Protein AF-A0A485DA14-F1 (afdb_monomer_lite)

Structure (mmCIF, N/CA/C/O backbone):
data_AF-A0A485DA14-F1
#
_entry.id   AF-A0A485DA14-F1
#
loop_
_atom_site.group_PDB
_atom_site.id
_atom_site.type_symbol
_atom_site.label_atom_id
_atom_site.label_alt_id
_atom_site.label_comp_id
_atom_site.label_asym_id
_atom_site.label_entity_id
_atom_site.label_seq_id
_atom_site.pdbx_PDB_ins_code
_atom_site.Cartn_x
_atom_site.Cartn_y
_atom_site.Cartn_z
_atom_site.occupancy
_atom_site.B_iso_or_equiv
_atom_site.auth_seq_id
_atom_site.auth_comp_id
_atom_site.auth_asym_id
_atom_site.auth_atom_id
_atom_site.pdbx_PDB_model_num
ATOM 1 N N . MET A 1 1 ? 26.022 20.799 -6.133 1.00 55.59 1 MET A N 1
ATOM 2 C CA . MET A 1 1 ? 26.338 19.450 -5.600 1.00 55.59 1 MET A CA 1
ATOM 3 C C . MET A 1 1 ? 25.135 18.842 -4.881 1.00 55.59 1 MET A C 1
ATOM 5 O O . MET A 1 1 ? 24.818 17.697 -5.160 1.00 55.59 1 MET A O 1
ATOM 9 N N . THR A 1 2 ? 24.414 19.599 -4.048 1.00 60.53 2 THR A N 1
ATOM 10 C CA . THR A 1 2 ? 23.178 19.152 -3.374 1.00 60.53 2 THR A CA 1
ATOM 11 C C . THR A 1 2 ? 22.035 18.815 -4.344 1.00 60.53 2 THR A C 1
ATOM 13 O O . THR A 1 2 ? 21.363 17.805 -4.160 1.00 60.53 2 THR A O 1
ATOM 16 N N . ASP A 1 3 ? 21.873 19.581 -5.430 1.00 66.94 3 ASP A N 1
ATOM 17 C CA . ASP A 1 3 ? 20.782 19.367 -6.399 1.00 66.94 3 ASP A CA 1
ATOM 18 C C . ASP A 1 3 ? 20.895 18.045 -7.170 1.00 66.94 3 ASP A C 1
ATOM 20 O O . ASP A 1 3 ? 19.888 17.392 -7.431 1.00 66.94 3 ASP A O 1
ATOM 24 N N . SER A 1 4 ? 22.116 17.595 -7.485 1.00 73.00 4 SER A N 1
ATOM 25 C CA . SER A 1 4 ? 22.323 16.290 -8.128 1.00 73.00 4 SER A CA 1
ATOM 26 C C . SER A 1 4 ? 22.007 15.125 -7.191 1.00 73.00 4 SER A C 1
ATOM 28 O O . SER A 1 4 ? 21.497 14.112 -7.654 1.00 73.00 4 SER A O 1
ATOM 30 N N . LEU A 1 5 ? 22.268 15.265 -5.886 1.00 75.12 5 LEU A N 1
ATOM 31 C CA . LEU A 1 5 ? 21.963 14.226 -4.899 1.00 75.12 5 LEU A CA 1
ATOM 32 C C . LEU A 1 5 ? 20.452 14.112 -4.651 1.00 75.12 5 LEU A C 1
ATOM 34 O O . LEU A 1 5 ? 19.920 13.009 -4.567 1.00 75.12 5 LEU A O 1
ATOM 38 N N . LEU A 1 6 ? 19.749 15.247 -4.590 1.00 77.19 6 LEU A N 1
ATOM 39 C CA . LEU A 1 6 ? 18.289 15.276 -4.481 1.00 77.19 6 LEU A CA 1
ATOM 40 C C . LEU A 1 6 ? 17.612 14.723 -5.740 1.00 77.19 6 LEU A C 1
ATOM 42 O O . LEU A 1 6 ? 16.676 13.933 -5.635 1.00 77.19 6 LEU A O 1
ATOM 46 N N . ALA A 1 7 ? 18.101 15.090 -6.928 1.00 75.75 7 ALA A N 1
ATOM 47 C CA . ALA A 1 7 ? 17.589 14.560 -8.188 1.00 75.75 7 ALA A CA 1
ATOM 48 C C . ALA A 1 7 ? 17.796 13.042 -8.302 1.00 75.75 7 ALA A C 1
ATOM 50 O O . ALA A 1 7 ? 16.905 12.338 -8.772 1.00 75.75 7 ALA A O 1
ATOM 51 N N . GLU A 1 8 ? 18.937 12.531 -7.840 1.00 80.75 8 GLU A N 1
ATOM 52 C CA . GLU A 1 8 ? 19.210 11.095 -7.826 1.00 80.75 8 GLU A CA 1
ATOM 53 C C . GLU A 1 8 ? 18.331 10.347 -6.822 1.00 80.75 8 GLU A C 1
ATOM 55 O O . GLU A 1 8 ? 17.734 9.331 -7.167 1.00 80.75 8 GLU A O 1
ATOM 60 N N . SER A 1 9 ? 18.167 10.898 -5.617 1.00 70.81 9 SER A N 1
ATOM 61 C CA . SER A 1 9 ? 17.243 10.367 -4.612 1.00 70.81 9 SER A CA 1
ATOM 62 C C . SER A 1 9 ? 15.809 10.285 -5.151 1.00 70.81 9 SER A C 1
ATOM 64 O O . SER A 1 9 ? 15.168 9.239 -5.071 1.00 70.81 9 SER A O 1
ATOM 66 N N . ASN A 1 10 ? 15.327 11.349 -5.803 1.00 73.25 10 ASN A N 1
ATOM 67 C CA . ASN A 1 10 ? 14.003 11.362 -6.426 1.00 73.25 10 ASN A CA 1
ATOM 68 C C . ASN A 1 10 ? 13.884 10.352 -7.573 1.00 73.25 10 ASN A C 1
ATOM 70 O O . ASN A 1 10 ? 12.856 9.690 -7.694 1.00 73.25 10 ASN A O 1
ATOM 74 N N . ARG A 1 11 ? 14.920 10.198 -8.410 1.00 79.44 11 ARG A N 1
ATOM 75 C CA . ARG A 1 11 ? 14.927 9.171 -9.464 1.00 79.44 11 ARG A CA 1
ATOM 76 C C . ARG A 1 11 ? 14.832 7.770 -8.880 1.00 79.44 11 ARG A C 1
ATOM 78 O O . ARG A 1 11 ? 14.028 6.982 -9.366 1.00 79.44 11 ARG A O 1
ATOM 85 N N . HIS A 1 12 ? 15.591 7.488 -7.828 1.00 81.75 12 HIS A N 1
ATOM 86 C CA . HIS A 1 12 ? 15.583 6.184 -7.181 1.00 81.75 12 HIS A CA 1
ATOM 87 C C . HIS A 1 12 ? 14.225 5.869 -6.529 1.00 81.75 12 HIS A C 1
ATOM 89 O O . HIS A 1 12 ? 13.697 4.773 -6.705 1.00 81.75 12 HIS A O 1
ATOM 95 N N . LEU A 1 13 ? 13.599 6.850 -5.867 1.00 77.62 13 LEU A N 1
ATOM 96 C CA . LEU A 1 13 ? 12.233 6.716 -5.342 1.00 77.62 13 LEU A CA 1
ATOM 97 C C . LEU A 1 13 ? 11.212 6.462 -6.458 1.00 77.62 13 LEU A C 1
ATOM 99 O O . LEU A 1 13 ? 10.379 5.567 -6.341 1.00 77.6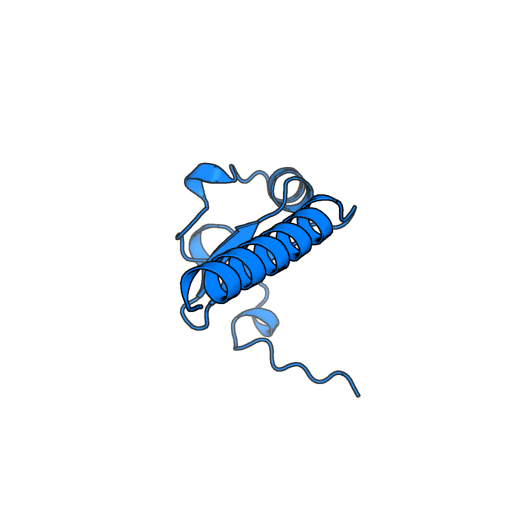2 13 LEU A O 1
ATOM 103 N N . ASN A 1 14 ? 11.308 7.197 -7.567 1.00 80.38 14 ASN A N 1
ATOM 104 C CA . ASN A 1 14 ? 10.423 7.010 -8.715 1.00 80.38 14 ASN A CA 1
ATOM 105 C C . ASN A 1 14 ? 10.605 5.634 -9.373 1.00 80.38 14 ASN A C 1
ATOM 107 O O . ASN A 1 14 ? 9.623 5.031 -9.799 1.00 80.38 14 ASN A O 1
ATOM 111 N N . GLN A 1 15 ? 11.834 5.112 -9.430 1.00 81.94 15 GLN A N 1
ATOM 112 C CA . GLN A 1 15 ? 12.094 3.747 -9.896 1.00 81.94 15 GLN A CA 1
ATOM 113 C C . GLN A 1 15 ? 11.427 2.715 -8.984 1.00 81.94 15 GLN A C 1
ATOM 115 O O . GLN A 1 15 ? 10.787 1.790 -9.478 1.00 81.94 15 GLN A O 1
ATOM 120 N N . MET A 1 16 ? 11.529 2.893 -7.666 1.00 81.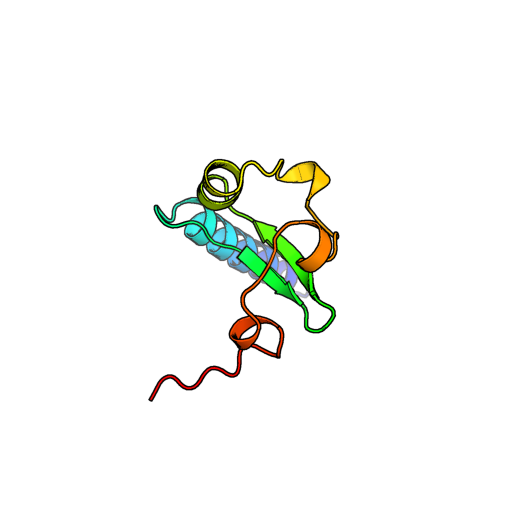81 16 MET A N 1
ATOM 121 C CA . MET A 1 16 ? 10.891 2.003 -6.698 1.00 81.81 16 MET A CA 1
ATOM 122 C C . MET A 1 16 ? 9.364 2.015 -6.840 1.00 81.81 16 MET A C 1
ATOM 124 O O . MET A 1 16 ? 8.757 0.950 -6.919 1.00 81.81 16 MET A O 1
ATOM 128 N N . TYR A 1 17 ? 8.745 3.196 -6.949 1.00 77.50 17 TYR A N 1
ATOM 129 C CA . TYR A 1 17 ? 7.305 3.300 -7.202 1.00 77.50 17 TYR A CA 1
ATOM 130 C C . TYR A 1 17 ? 6.896 2.634 -8.516 1.00 77.50 17 TYR A C 1
ATOM 132 O O . TYR A 1 17 ? 5.910 1.905 -8.538 1.00 77.50 17 TYR A O 1
ATOM 140 N N . GLY A 1 18 ? 7.680 2.807 -9.584 1.00 79.44 18 GLY A N 1
ATOM 141 C CA . GLY A 1 18 ? 7.423 2.152 -10.868 1.00 79.44 18 GLY A CA 1
ATOM 142 C C . GLY A 1 18 ? 7.428 0.624 -10.779 1.00 79.44 18 GLY A C 1
ATOM 143 O O . GLY A 1 18 ? 6.586 -0.026 -11.392 1.00 79.44 18 GLY A O 1
ATOM 144 N N . LEU A 1 19 ? 8.328 0.046 -9.975 1.00 82.31 19 LEU A N 1
ATOM 145 C CA . LEU A 1 19 ? 8.360 -1.399 -9.737 1.00 82.31 19 LEU A CA 1
ATOM 146 C C . LEU A 1 19 ? 7.121 -1.879 -8.974 1.00 82.31 19 LEU A C 1
ATOM 148 O O . LEU A 1 19 ? 6.507 -2.863 -9.381 1.00 82.31 19 LEU A O 1
ATOM 152 N N . LEU A 1 20 ? 6.732 -1.183 -7.904 1.00 84.00 20 LEU A N 1
ATOM 153 C CA . LEU A 1 20 ? 5.572 -1.558 -7.086 1.00 84.00 20 LEU A CA 1
ATOM 154 C C . LEU A 1 20 ? 4.239 -1.399 -7.839 1.00 84.00 20 LEU A C 1
ATOM 156 O O . LEU A 1 20 ? 3.318 -2.186 -7.628 1.00 84.00 20 LEU A O 1
ATOM 160 N N . GLU A 1 21 ? 4.140 -0.420 -8.742 1.00 82.94 21 GLU A N 1
ATOM 161 C CA . GLU A 1 21 ? 2.989 -0.263 -9.644 1.00 82.94 21 GLU A CA 1
ATOM 162 C C . GLU A 1 21 ? 2.899 -1.383 -10.684 1.00 82.94 21 GLU A C 1
ATOM 164 O O . GLU A 1 21 ? 1.806 -1.763 -11.091 1.00 82.94 21 GLU A O 1
ATOM 169 N N . SER A 1 22 ? 4.040 -1.933 -11.104 1.00 82.12 22 SER A N 1
ATOM 170 C CA . SER A 1 22 ? 4.090 -3.019 -12.090 1.00 82.12 22 SER A CA 1
ATOM 171 C C . SER A 1 22 ? 3.873 -4.419 -11.507 1.00 82.12 22 SER A C 1
ATOM 173 O O . SER A 1 22 ? 3.849 -5.385 -12.265 1.00 82.12 22 SER A O 1
ATOM 175 N N . MET A 1 23 ? 3.761 -4.554 -10.181 1.00 84.94 23 MET A N 1
ATOM 176 C CA . MET A 1 23 ? 3.516 -5.851 -9.548 1.00 84.94 23 MET A CA 1
ATOM 177 C C . MET A 1 23 ? 2.105 -6.347 -9.859 1.00 84.94 23 MET A C 1
ATOM 179 O O . MET A 1 23 ? 1.145 -5.591 -9.738 1.00 84.94 23 MET A O 1
ATOM 183 N N . ASP A 1 24 ? 1.986 -7.633 -10.195 1.00 84.75 24 ASP A N 1
ATOM 184 C CA . ASP A 1 24 ? 0.691 -8.281 -10.439 1.00 84.75 24 ASP A CA 1
ATOM 185 C C . ASP A 1 24 ? -0.153 -8.392 -9.156 1.00 84.75 24 ASP A C 1
ATOM 187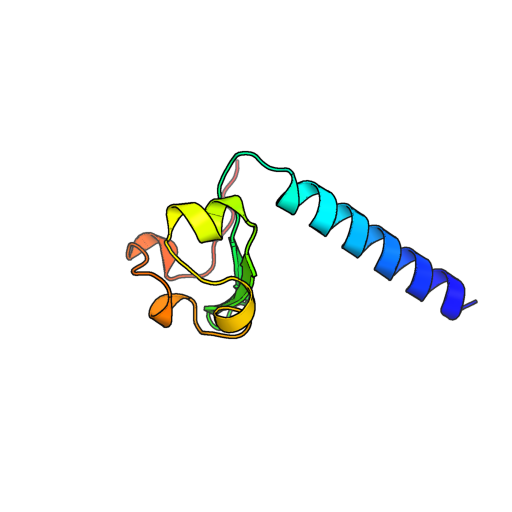 O O . ASP A 1 24 ? -1.386 -8.325 -9.209 1.00 84.75 24 ASP A O 1
ATOM 191 N N . ASP A 1 25 ? 0.520 -8.517 -8.005 1.00 89.00 25 ASP A N 1
ATOM 192 C CA . ASP A 1 25 ? -0.089 -8.544 -6.677 1.00 89.00 25 ASP A CA 1
ATOM 193 C C . ASP A 1 25 ? -0.486 -7.143 -6.189 1.00 89.00 25 ASP A C 1
ATOM 195 O O . ASP A 1 25 ? 0.140 -6.121 -6.493 1.00 89.00 25 ASP A O 1
ATOM 199 N N . GLY A 1 26 ? -1.524 -7.100 -5.350 1.00 90.69 26 GLY A N 1
ATOM 200 C CA . GLY A 1 26 ? -1.918 -5.881 -4.656 1.00 90.69 26 GLY A CA 1
ATOM 201 C C . GLY A 1 26 ? -0.897 -5.480 -3.590 1.00 90.69 26 GLY A C 1
ATOM 202 O O . GLY A 1 26 ? -0.696 -6.205 -2.616 1.00 90.69 26 GLY A O 1
ATOM 203 N N . VAL A 1 27 ? -0.306 -4.294 -3.734 1.00 91.31 27 VAL A N 1
ATOM 204 C CA . VAL A 1 27 ? 0.679 -3.743 -2.799 1.00 91.31 27 VAL A CA 1
ATOM 205 C C . VAL A 1 27 ? 0.111 -2.524 -2.080 1.00 91.31 27 VAL A C 1
ATOM 207 O O . VAL A 1 27 ? -0.378 -1.580 -2.703 1.00 91.31 27 VAL A O 1
ATOM 210 N N . MET A 1 28 ? 0.244 -2.524 -0.753 1.00 91.44 28 MET A N 1
ATOM 211 C CA . MET A 1 28 ? -0.044 -1.380 0.109 1.00 91.44 28 MET A CA 1
ATOM 212 C C . MET A 1 28 ? 1.102 -1.152 1.089 1.00 91.44 28 MET A C 1
ATOM 214 O O . MET A 1 28 ? 1.661 -2.110 1.623 1.00 91.44 28 MET A O 1
ATOM 218 N N . ALA A 1 29 ? 1.402 0.112 1.376 1.00 88.94 29 ALA A N 1
ATOM 219 C CA . ALA A 1 29 ? 2.315 0.493 2.446 1.00 88.94 29 ALA A CA 1
ATOM 220 C C . ALA A 1 29 ? 1.728 1.645 3.263 1.00 88.94 29 ALA A C 1
ATOM 222 O O . ALA A 1 29 ? 1.177 2.602 2.715 1.00 88.94 29 ALA A O 1
ATOM 223 N N . TRP A 1 30 ? 1.873 1.560 4.580 1.00 91.75 30 TRP A N 1
ATOM 224 C CA . TRP A 1 30 ? 1.453 2.587 5.527 1.00 91.75 30 TRP A CA 1
ATOM 225 C C . TRP A 1 30 ? 2.538 2.815 6.583 1.00 91.75 30 TRP A C 1
ATOM 227 O O . TRP A 1 30 ? 3.385 1.950 6.810 1.00 91.75 30 TRP A O 1
ATOM 237 N N . ASN A 1 31 ? 2.535 3.990 7.213 1.00 88.75 31 ASN A N 1
ATOM 238 C CA . ASN A 1 31 ? 3.493 4.323 8.270 1.00 88.75 31 ASN A CA 1
ATOM 239 C C . ASN A 1 31 ? 3.120 3.704 9.626 1.00 88.75 31 ASN A C 1
ATOM 241 O O . ASN A 1 31 ? 2.073 3.088 9.786 1.00 88.75 31 ASN A O 1
ATOM 245 N N . GLU A 1 32 ? 3.949 3.919 10.645 1.00 86.88 32 GLU A N 1
ATOM 246 C CA . GLU A 1 32 ? 3.715 3.390 11.998 1.00 86.88 32 GLU A CA 1
ATOM 247 C C . GLU A 1 32 ? 2.400 3.873 12.636 1.00 86.88 32 GLU A C 1
ATOM 249 O O . GLU A 1 32 ? 1.848 3.196 13.500 1.00 86.88 32 GLU A O 1
ATOM 254 N N . GLN A 1 33 ? 1.867 5.018 12.200 1.00 88.12 33 GLN A N 1
ATOM 255 C CA . GLN A 1 33 ? 0.579 5.553 12.652 1.00 88.12 33 GLN A CA 1
ATOM 256 C C . GLN A 1 33 ? -0.614 4.942 11.894 1.00 88.12 33 GLN A C 1
ATOM 258 O O . GLN A 1 33 ? -1.765 5.289 12.165 1.00 88.12 33 GLN A O 1
ATOM 263 N N . GLY A 1 34 ? -0.365 4.034 10.948 1.00 90.19 34 GLY A N 1
ATOM 264 C CA . GLY A 1 34 ? -1.396 3.417 10.119 1.00 90.19 34 GLY A CA 1
ATOM 265 C C . GLY A 1 34 ? -1.794 4.248 8.903 1.00 90.19 34 GLY A C 1
ATOM 266 O O . GLY A 1 34 ? -2.762 3.895 8.245 1.00 90.19 34 GLY A O 1
ATOM 267 N N . VAL A 1 35 ? -1.108 5.351 8.599 1.00 93.50 35 VAL A N 1
ATOM 268 C CA . VAL A 1 35 ? -1.459 6.237 7.481 1.00 93.50 35 VAL A CA 1
ATOM 269 C C . VAL A 1 35 ? -0.929 5.667 6.171 1.00 93.50 35 VAL A C 1
ATOM 271 O O . VAL A 1 35 ? 0.278 5.445 6.043 1.00 93.50 35 VAL A O 1
ATOM 274 N N . LEU A 1 36 ? -1.821 5.457 5.202 1.00 93.00 36 LEU A N 1
ATOM 275 C CA . LEU A 1 36 ? -1.486 4.957 3.871 1.00 93.00 36 LEU A CA 1
ATOM 276 C C . LEU A 1 36 ? -0.527 5.921 3.153 1.00 93.00 36 LEU A C 1
ATOM 278 O O . LEU A 1 36 ? -0.798 7.119 3.062 1.00 93.00 36 LEU A O 1
ATOM 282 N N . GLN A 1 37 ? 0.584 5.379 2.651 1.00 90.94 37 GLN A N 1
ATOM 283 C CA . GLN A 1 37 ? 1.584 6.097 1.853 1.00 90.94 37 GLN A CA 1
ATOM 284 C C . GLN A 1 37 ? 1.636 5.602 0.406 1.00 90.94 37 GLN A C 1
ATOM 286 O O . GLN A 1 37 ? 1.961 6.364 -0.504 1.00 90.94 37 GLN A O 1
ATOM 291 N N . PHE A 1 38 ? 1.330 4.325 0.179 1.00 91.44 38 PHE A N 1
ATOM 292 C CA . PHE A 1 38 ? 1.363 3.725 -1.146 1.00 91.44 38 PHE A CA 1
ATOM 293 C C . PHE A 1 38 ? 0.246 2.701 -1.315 1.00 91.44 38 PHE A C 1
ATOM 295 O O . PHE A 1 38 ? -0.031 1.915 -0.408 1.00 91.44 38 PHE A O 1
ATOM 302 N N . LEU A 1 39 ? -0.355 2.711 -2.499 1.00 92.62 39 LEU A N 1
ATOM 303 C CA . LEU A 1 39 ? -1.397 1.798 -2.939 1.00 92.62 39 LEU A CA 1
ATOM 304 C C . LEU A 1 39 ? -1.279 1.678 -4.457 1.00 92.62 39 LEU A C 1
ATOM 306 O O . LEU A 1 39 ? -1.489 2.675 -5.146 1.00 92.62 39 LEU A O 1
ATOM 310 N N . ASN A 1 40 ? -0.938 0.490 -4.958 1.00 92.94 40 ASN A N 1
ATOM 311 C CA . ASN A 1 40 ? -0.879 0.261 -6.401 1.00 92.94 40 ASN A CA 1
ATOM 312 C C . ASN A 1 40 ? -2.273 0.008 -7.000 1.00 92.94 40 ASN A C 1
ATOM 314 O O . ASN A 1 40 ? -3.246 -0.278 -6.289 1.00 92.94 40 ASN A O 1
ATOM 318 N N . VAL A 1 41 ? -2.363 0.072 -8.331 1.00 92.50 41 VAL A N 1
ATOM 319 C CA . VAL A 1 41 ? -3.622 -0.143 -9.069 1.00 92.50 41 VAL A CA 1
ATOM 320 C C . VAL A 1 41 ? -4.258 -1.515 -8.804 1.00 92.50 41 VAL A C 1
ATOM 322 O O . VAL A 1 41 ? -5.486 -1.630 -8.723 1.00 92.50 41 VAL A O 1
ATOM 325 N N . GLN A 1 42 ? -3.439 -2.549 -8.602 1.00 94.38 42 GLN A N 1
ATOM 326 C CA . GLN A 1 42 ? -3.914 -3.908 -8.347 1.00 94.38 42 GLN A CA 1
ATOM 327 C C . GLN A 1 42 ? -4.609 -4.012 -6.986 1.00 94.38 42 GLN A C 1
ATOM 329 O O . GLN A 1 42 ? -5.724 -4.526 -6.903 1.00 94.38 42 GLN A O 1
ATOM 334 N N . ALA A 1 43 ? -4.017 -3.459 -5.924 1.00 93.94 43 ALA A N 1
ATOM 335 C CA . ALA A 1 43 ? -4.637 -3.414 -4.601 1.00 93.94 43 ALA A CA 1
ATOM 336 C C . ALA A 1 43 ? -5.888 -2.532 -4.590 1.00 93.94 43 ALA A C 1
ATOM 338 O O . ALA A 1 43 ? -6.894 -2.922 -3.999 1.00 93.94 43 ALA A O 1
ATOM 339 N N . ALA A 1 44 ? -5.856 -1.384 -5.274 1.00 94.75 44 ALA A N 1
ATOM 340 C CA . ALA A 1 44 ? -7.022 -0.515 -5.410 1.00 94.75 44 ALA A CA 1
ATOM 341 C C . ALA A 1 44 ? -8.201 -1.271 -6.048 1.00 94.75 44 ALA A C 1
ATOM 343 O O . ALA A 1 44 ? -9.320 -1.242 -5.538 1.00 94.75 44 ALA A O 1
ATOM 344 N N . THR A 1 45 ? -7.925 -2.038 -7.104 1.00 94.38 45 THR A N 1
ATOM 345 C CA . THR A 1 45 ? -8.921 -2.864 -7.796 1.00 94.38 45 THR A CA 1
ATOM 346 C C . THR A 1 45 ? -9.448 -3.993 -6.908 1.00 94.38 45 THR A C 1
ATOM 348 O O . THR A 1 45 ? -10.663 -4.146 -6.776 1.00 94.38 45 THR A O 1
ATOM 351 N N . LEU A 1 46 ? -8.555 -4.761 -6.272 1.00 93.12 46 LEU A N 1
ATOM 352 C CA . LEU A 1 46 ? -8.904 -5.907 -5.421 1.00 93.12 46 LEU A CA 1
ATOM 353 C C . LEU A 1 46 ? -9.719 -5.509 -4.185 1.00 93.12 46 LEU A C 1
ATOM 355 O O . LEU A 1 46 ? -10.573 -6.271 -3.738 1.00 93.12 46 LEU A O 1
ATOM 359 N N . LEU A 1 47 ? -9.441 -4.332 -3.625 1.00 92.88 47 LEU A N 1
ATOM 360 C CA . LEU A 1 47 ? -10.065 -3.834 -2.398 1.00 92.88 47 LEU A CA 1
ATOM 361 C C . LEU A 1 47 ? -11.202 -2.841 -2.668 1.00 92.88 47 LEU A C 1
ATOM 363 O O . LEU A 1 47 ? -11.792 -2.326 -1.721 1.00 92.88 47 LEU A O 1
ATOM 367 N N . HIS A 1 48 ? -11.512 -2.575 -3.942 1.00 95.06 48 HIS A N 1
ATOM 368 C CA . HIS A 1 48 ? -12.495 -1.576 -4.372 1.00 95.06 48 HIS A CA 1
ATOM 369 C C . HIS A 1 48 ? -12.252 -0.185 -3.763 1.00 95.06 48 HIS A C 1
ATOM 371 O O . HIS A 1 48 ? -13.186 0.525 -3.386 1.00 95.06 48 HIS A O 1
ATOM 377 N N . LEU A 1 49 ? -10.980 0.199 -3.669 1.00 95.38 49 LEU A N 1
ATOM 378 C CA . LEU A 1 49 ? -10.540 1.499 -3.183 1.00 95.38 49 LEU A CA 1
ATOM 379 C C . LEU A 1 49 ? -10.242 2.427 -4.358 1.00 95.38 49 LEU A C 1
ATOM 381 O O . LEU A 1 49 ? -9.713 2.011 -5.385 1.00 95.38 49 LEU A O 1
ATOM 385 N N . ASP A 1 50 ? -10.518 3.713 -4.177 1.00 94.88 50 ASP A N 1
ATOM 386 C CA . ASP A 1 50 ? -10.013 4.743 -5.078 1.00 94.88 50 ASP A CA 1
ATOM 387 C C . ASP A 1 50 ? -8.645 5.227 -4.580 1.00 94.88 50 ASP A C 1
ATOM 389 O O . ASP A 1 50 ? -8.506 5.654 -3.430 1.00 94.88 50 ASP A O 1
ATOM 393 N N . ALA A 1 51 ? -7.624 5.146 -5.436 1.00 88.38 51 ALA A N 1
ATOM 394 C CA . ALA A 1 51 ? -6.245 5.397 -5.028 1.00 88.38 51 ALA A CA 1
ATOM 395 C C . ALA A 1 51 ? -6.031 6.830 -4.525 1.00 88.38 51 ALA A C 1
ATOM 397 O O . ALA A 1 51 ? -5.350 7.035 -3.524 1.00 88.38 51 ALA A O 1
ATOM 398 N N . GLN A 1 52 ? -6.653 7.821 -5.165 1.00 90.12 52 GLN A N 1
ATOM 399 C CA . GLN A 1 52 ? -6.456 9.231 -4.822 1.00 90.12 52 GLN A CA 1
ATOM 400 C C . GLN A 1 52 ? -7.115 9.594 -3.491 1.00 90.12 52 GLN A C 1
ATOM 402 O O . GLN A 1 52 ? -6.505 10.238 -2.642 1.00 90.12 52 GLN A O 1
ATOM 407 N N . THR A 1 53 ? -8.349 9.150 -3.274 1.00 94.31 53 THR A N 1
ATOM 408 C CA . THR A 1 53 ? -9.101 9.431 -2.046 1.00 94.31 53 THR A CA 1
ATOM 409 C C . THR A 1 53 ? -8.693 8.549 -0.871 1.00 94.31 53 THR A C 1
ATOM 411 O O . THR A 1 53 ? -9.073 8.849 0.264 1.00 94.31 53 THR A O 1
ATOM 414 N N . SER A 1 54 ? -7.958 7.462 -1.114 1.00 94.94 54 SER A N 1
ATOM 415 C CA . SER A 1 54 ? -7.424 6.591 -0.061 1.00 94.94 54 SER A CA 1
ATOM 416 C C . SER A 1 54 ? -6.110 7.108 0.517 1.00 94.94 54 SER A C 1
ATOM 418 O O . SER A 1 54 ? -5.804 6.827 1.676 1.00 94.94 54 SER A O 1
ATOM 420 N N . GLN A 1 55 ? -5.339 7.877 -0.257 1.00 93.25 55 GLN A N 1
ATOM 421 C CA . GLN A 1 55 ? -4.041 8.376 0.186 1.00 93.25 55 GLN A CA 1
ATOM 422 C C . GLN A 1 55 ? -4.148 9.247 1.439 1.00 93.25 55 GLN A C 1
ATOM 424 O O . GLN A 1 55 ? -5.028 10.098 1.563 1.00 93.25 55 GLN A O 1
ATOM 429 N N . GLY A 1 56 ? -3.242 9.016 2.392 1.00 92.81 56 GLY A N 1
ATOM 430 C CA . GLY A 1 56 ? -3.216 9.739 3.663 1.00 92.81 56 GLY A CA 1
ATOM 431 C C . GLY A 1 56 ? -4.311 9.354 4.666 1.00 92.81 56 GLY A C 1
ATOM 432 O O . GLY A 1 56 ? -4.324 9.903 5.768 1.00 92.81 56 GLY A O 1
ATOM 433 N N . LYS A 1 57 ? -5.209 8.411 4.345 1.00 96.12 57 LYS A N 1
ATOM 434 C CA . LYS A 1 57 ? -6.176 7.874 5.316 1.00 96.12 57 LYS A CA 1
ATOM 435 C C . LYS A 1 57 ? -5.551 6.806 6.202 1.00 96.12 57 LYS A C 1
ATOM 437 O O . LYS A 1 57 ? -4.561 6.169 5.836 1.00 96.12 57 LYS A O 1
ATOM 442 N N . ASN A 1 58 ? -6.152 6.588 7.370 1.00 94.44 58 ASN A N 1
ATOM 443 C CA . ASN A 1 58 ? -5.769 5.464 8.209 1.00 94.44 58 ASN A CA 1
ATOM 444 C C . ASN A 1 58 ? -6.199 4.143 7.553 1.00 94.44 58 ASN A C 1
ATOM 446 O O . ASN A 1 58 ? -7.331 4.008 7.094 1.00 94.44 58 ASN A O 1
ATOM 450 N N . ILE A 1 59 ? -5.323 3.140 7.556 1.00 93.00 59 ILE A N 1
ATOM 451 C CA . ILE A 1 59 ? -5.576 1.834 6.941 1.00 93.00 59 ILE A CA 1
ATOM 452 C C . ILE A 1 59 ? -6.806 1.140 7.540 1.00 93.00 59 ILE A C 1
ATOM 454 O O . ILE A 1 59 ? -7.523 0.445 6.827 1.00 93.00 59 ILE A O 1
ATOM 458 N N . AS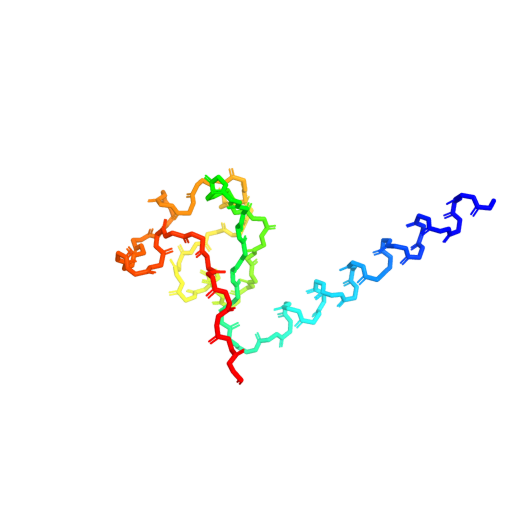N A 1 60 ? -7.109 1.394 8.818 1.00 91.81 60 ASN A N 1
ATOM 459 C CA . ASN A 1 60 ? -8.285 0.837 9.487 1.00 91.81 60 ASN A CA 1
ATOM 460 C C . ASN A 1 60 ? -9.613 1.461 9.016 1.00 91.81 60 ASN A C 1
ATOM 462 O O . ASN A 1 60 ? -10.668 0.890 9.278 1.00 91.81 60 ASN A O 1
ATOM 466 N N . GLU A 1 61 ? -9.578 2.614 8.341 1.00 93.00 61 GLU A N 1
ATOM 467 C CA . GLU A 1 61 ? -10.752 3.227 7.699 1.00 93.00 61 GLU A CA 1
ATOM 468 C C . GLU A 1 61 ? -10.991 2.672 6.289 1.00 93.00 61 GLU A C 1
ATOM 470 O O . GLU A 1 61 ? -12.105 2.744 5.775 1.00 93.00 61 GLU A O 1
ATOM 475 N N . LEU A 1 62 ? -9.941 2.137 5.658 1.00 93.50 62 LEU A N 1
ATOM 476 C CA . LEU A 1 62 ? -9.972 1.638 4.285 1.00 93.50 62 LEU A CA 1
ATOM 477 C C . LEU A 1 62 ? -10.313 0.152 4.230 1.00 93.50 62 LEU A C 1
ATOM 479 O O . LEU A 1 62 ? -11.086 -0.283 3.381 1.00 93.50 62 LEU A O 1
ATOM 483 N N . VAL A 1 63 ? -9.725 -0.637 5.131 1.00 90.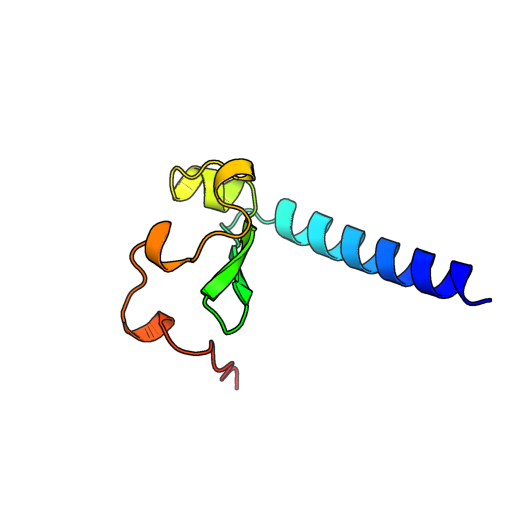81 63 VAL A N 1
ATOM 484 C CA . VAL A 1 63 ? -9.865 -2.091 5.143 1.00 90.81 63 VAL A CA 1
ATOM 485 C C . VAL A 1 63 ? -9.922 -2.634 6.563 1.00 90.81 63 VAL A C 1
ATOM 487 O O . VAL A 1 63 ? -9.300 -2.124 7.494 1.00 90.81 63 VAL A O 1
ATOM 490 N N . THR A 1 64 ? -10.633 -3.748 6.733 1.00 88.88 64 THR A N 1
ATOM 491 C CA . THR A 1 64 ? -10.596 -4.493 7.993 1.00 88.88 64 THR A CA 1
ATOM 492 C C . THR A 1 64 ? -9.400 -5.435 7.986 1.00 88.88 64 THR A C 1
ATOM 494 O O . THR A 1 64 ? -9.465 -6.537 7.443 1.00 88.88 64 THR A O 1
ATOM 497 N N . LEU A 1 65 ? -8.300 -5.016 8.613 1.00 82.00 65 LEU A N 1
ATOM 498 C CA . LEU A 1 65 ? -7.136 -5.882 8.776 1.00 82.00 65 LEU A CA 1
ATOM 499 C C . LEU A 1 65 ? -7.395 -6.960 9.849 1.00 82.00 65 LEU A C 1
ATOM 501 O O . LEU A 1 65 ? -7.902 -6.642 10.942 1.00 82.00 65 LEU A O 1
ATOM 505 N N . PRO A 1 66 ? -7.009 -8.227 9.592 1.00 82.06 66 PRO A N 1
ATOM 506 C CA . PRO A 1 66 ? -6.920 -9.259 10.619 1.00 82.06 66 PRO A CA 1
ATOM 507 C C . PRO A 1 66 ? -6.082 -8.771 11.805 1.00 82.06 66 PRO A C 1
ATOM 509 O O . PRO A 1 66 ? -5.095 -8.064 11.616 1.00 82.06 66 PRO A O 1
ATOM 512 N N . ALA A 1 67 ? -6.436 -9.171 13.030 1.00 77.00 67 ALA A N 1
ATOM 513 C CA . ALA A 1 67 ? -5.778 -8.692 14.255 1.00 77.00 67 ALA A CA 1
ATOM 514 C C . ALA A 1 67 ? -4.245 -8.872 14.247 1.00 77.00 67 ALA A C 1
ATOM 516 O O . ALA A 1 67 ? -3.523 -8.043 14.793 1.00 77.00 67 ALA A O 1
ATOM 517 N N . LEU A 1 68 ? -3.759 -9.913 13.564 1.00 77.44 68 LEU A N 1
ATOM 518 C CA . LEU A 1 68 ? -2.338 -10.218 13.374 1.00 77.44 68 LEU A CA 1
ATOM 519 C C . LEU A 1 68 ? -1.559 -9.140 12.598 1.00 77.44 68 LEU A C 1
ATOM 521 O O . LEU A 1 68 ? -0.347 -9.051 12.753 1.00 77.44 68 LEU A O 1
ATOM 525 N N . LEU A 1 69 ? -2.240 -8.321 11.792 1.00 73.12 69 LEU A N 1
ATOM 526 C CA . LEU A 1 69 ? -1.642 -7.287 10.938 1.00 73.12 69 LEU A CA 1
ATOM 527 C C . LEU A 1 69 ? -1.843 -5.861 11.479 1.00 73.12 69 LEU A C 1
ATOM 529 O O . LEU A 1 69 ? -1.468 -4.900 10.818 1.00 73.12 69 LEU A O 1
ATOM 533 N N . ARG A 1 70 ? -2.439 -5.704 12.670 1.00 68.06 70 ARG A N 1
ATOM 534 C CA . ARG A 1 70 ? -2.716 -4.386 13.280 1.00 68.06 70 ARG A CA 1
ATOM 535 C C . ARG A 1 70 ? -1.538 -3.802 14.072 1.00 68.06 70 ARG A C 1
ATOM 537 O O . ARG A 1 70 ? -1.630 -2.673 14.541 1.00 68.06 70 ARG A O 1
ATOM 544 N N . GLY A 1 71 ? -0.468 -4.573 14.265 1.00 64.94 71 GLY A N 1
ATOM 545 C CA . GLY A 1 71 ? 0.779 -4.117 14.888 1.00 64.94 71 GLY A CA 1
ATOM 546 C C . GLY A 1 71 ? 1.834 -3.716 13.850 1.00 64.94 71 GLY A C 1
ATOM 547 O O . GLY A 1 71 ? 1.605 -3.897 12.653 1.00 64.94 71 GLY A O 1
ATOM 548 N N . PRO A 1 72 ? 3.009 -3.214 14.277 1.00 55.25 72 PRO A N 1
ATOM 549 C CA . PRO A 1 72 ? 4.129 -3.022 13.364 1.00 55.25 72 PRO A CA 1
ATOM 550 C C . PRO A 1 72 ? 4.440 -4.361 12.693 1.00 55.25 72 PRO A C 1
ATOM 552 O O . PRO A 1 72 ? 4.640 -5.362 13.390 1.00 55.25 72 PRO A O 1
ATO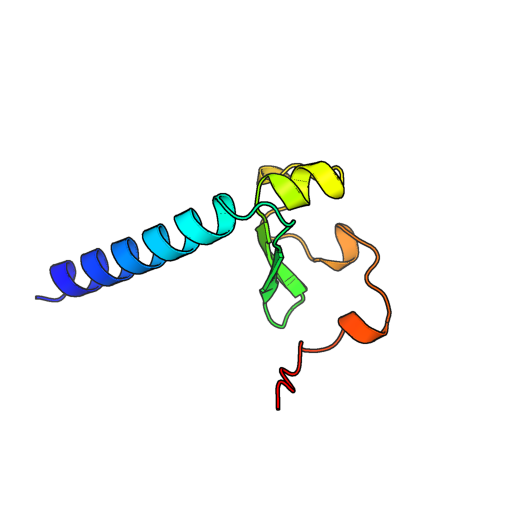M 555 N N . LEU A 1 73 ? 4.451 -4.373 11.353 1.00 57.09 73 LEU A N 1
ATOM 556 C CA . LEU A 1 73 ? 4.932 -5.485 10.531 1.00 57.09 73 LEU A CA 1
ATOM 557 C C . LEU A 1 73 ? 6.378 -5.764 10.949 1.00 57.09 73 LEU A C 1
ATOM 559 O O . LEU A 1 73 ? 7.333 -5.192 10.437 1.00 57.09 73 LEU A O 1
ATOM 563 N N . SER A 1 74 ? 6.528 -6.598 11.972 1.00 46.59 74 SER A N 1
ATOM 564 C CA . SER A 1 74 ? 7.815 -6.988 12.513 1.00 46.59 74 SER A CA 1
ATOM 565 C C . SER A 1 74 ? 8.337 -8.038 11.556 1.00 46.59 74 SER A C 1
ATOM 567 O O . SER A 1 74 ? 7.968 -9.208 11.655 1.00 46.59 74 SER A O 1
ATOM 569 N N . THR A 1 75 ? 9.126 -7.605 10.577 1.00 43.00 75 THR A N 1
ATOM 570 C CA . THR A 1 75 ? 9.781 -8.477 9.609 1.00 43.00 75 THR A CA 1
ATOM 571 C C . THR A 1 75 ? 10.589 -9.533 10.364 1.00 43.00 75 THR A C 1
ATOM 573 O O . THR A 1 75 ? 11.701 -9.287 10.819 1.00 43.00 75 THR A O 1
ATOM 576 N N . ARG A 1 76 ? 10.023 -10.729 10.537 1.00 45.81 76 ARG A N 1
ATOM 577 C CA . ARG A 1 76 ? 10.761 -11.950 10.873 1.00 45.81 76 ARG A CA 1
ATOM 578 C C . ARG A 1 76 ? 10.780 -12.811 9.622 1.00 45.81 76 ARG A C 1
ATOM 580 O O . ARG A 1 76 ? 10.118 -13.840 9.561 1.00 45.81 76 ARG A O 1
ATOM 587 N N . ALA A 1 77 ? 11.535 -12.362 8.627 1.00 31.91 77 ALA A N 1
ATOM 588 C CA . ALA A 1 77 ? 12.095 -13.270 7.641 1.00 31.91 77 ALA A CA 1
ATOM 589 C C . ALA A 1 77 ? 13.396 -13.812 8.252 1.00 31.91 77 ALA A C 1
ATOM 591 O O . ALA A 1 77 ? 14.302 -13.038 8.562 1.00 31.91 77 ALA A O 1
ATOM 592 N N . ARG A 1 78 ? 13.415 -15.113 8.555 1.00 36.41 78 ARG A N 1
ATOM 593 C CA . ARG A 1 78 ? 14.659 -15.860 8.770 1.00 36.41 78 ARG A CA 1
ATOM 594 C C . ARG A 1 78 ? 15.281 -16.175 7.422 1.00 36.41 78 ARG A C 1
ATOM 596 O O . ARG A 1 78 ? 14.490 -16.379 6.476 1.00 36.41 78 ARG A O 1
#

InterPro domains:
  IPR000014 PAS domain [cd00130] (23-63)
  IPR013767 PAS fold [PF00989] (15-66)
  IPR035965 PAS domain superfamily [SSF55785] (11-64)

Organism: Raoultella planticola (NCBI:txid575)

Radius of gyration: 14.77 Å; chains: 1; bounding box: 39×35×27 Å

pLDDT: mean 81.78, std 14.69, range [31.91, 96.12]

Secondary structure (DSSP, 8-state):
-HHHHHHHHHHHHHHHHHHHHT-SS--EEE-TT-BEEEE-HHHHHHTT--HHHHTTSBHHHH----GGGSS-------

Sequence (78 aa):
MTDSLLAESNRHLNQMYGLLESMDDGVMAWNEQGVLQFLNVQAATLLHLDAQTSQGKNINELVTLPALLRGPLSTRAR

Foldseek 3Di:
DVVVVVVVVVVVVVVVLVVQLPDLDWDWDDDQQQFTDDTHPNVCVVQVHDGVVRHRDRNVVRDPDDPVPPHPPPDPDD